Protein AF-A0A8T4UZ02-F1 (afdb_monomer)

Sequence (94 aa):
GYNHLLTKKIASLPYGAFALEDLKGIRNGKKGKVFNRKRNSWAYFQFRKMLKYKAENQGKQVILVDPKFTSQECNFCGHIDKENRKGSFFHCKE

Structure (mmCIF, N/CA/C/O backbone):
data_AF-A0A8T4UZ02-F1
#
_entry.id   AF-A0A8T4UZ02-F1
#
loop_
_atom_site.group_PDB
_atom_site.id
_atom_site.type_symbol
_atom_site.label_atom_id
_atom_site.label_alt_id
_atom_site.label_comp_id
_atom_site.label_asym_id
_atom_site.label_entity_id
_atom_site.label_seq_id
_atom_site.pdbx_PDB_ins_code
_atom_site.Cartn_x
_atom_site.Cartn_y
_atom_site.Cartn_z
_atom_site.occupancy
_atom_site.B_iso_or_equiv
_atom_site.auth_seq_id
_atom_site.auth_comp_id
_atom_site.auth_asym_id
_atom_site.auth_atom_id
_atom_site.pdbx_PDB_model_num
ATOM 1 N N . GLY A 1 1 ? 0.100 14.257 13.066 1.00 87.31 1 GLY A N 1
ATOM 2 C CA . GLY A 1 1 ? 0.983 13.888 11.934 1.00 87.31 1 GLY A CA 1
ATOM 3 C C . GLY A 1 1 ? 0.173 13.418 10.734 1.00 87.31 1 GLY A C 1
ATOM 4 O O . GLY A 1 1 ? -0.907 12.874 10.936 1.00 87.31 1 GLY A O 1
ATOM 5 N N . TYR A 1 2 ? 0.682 13.602 9.510 1.00 92.62 2 TYR A N 1
ATOM 6 C CA . TYR A 1 2 ? -0.028 13.313 8.247 1.00 92.62 2 TYR A CA 1
ATOM 7 C C . TYR A 1 2 ? -0.636 11.899 8.181 1.00 92.62 2 TYR A C 1
ATOM 9 O O . TYR A 1 2 ? -1.845 11.760 8.009 1.00 92.62 2 TYR A O 1
ATOM 17 N N . ASN A 1 3 ? 0.163 10.851 8.435 1.00 95.06 3 ASN A N 1
ATOM 18 C CA . ASN A 1 3 ? -0.311 9.458 8.434 1.00 95.06 3 ASN A CA 1
ATOM 19 C C . ASN A 1 3 ? -1.455 9.219 9.425 1.00 95.06 3 ASN A C 1
ATOM 21 O O . ASN A 1 3 ? -2.370 8.455 9.135 1.00 95.06 3 ASN A O 1
ATOM 25 N N . HIS A 1 4 ? -1.442 9.883 10.582 1.00 95.19 4 HIS A N 1
ATOM 26 C CA . HIS A 1 4 ? -2.518 9.750 11.557 1.00 95.19 4 HIS A CA 1
ATOM 27 C C . HIS A 1 4 ? -3.842 10.310 11.010 1.00 95.19 4 HIS A C 1
ATOM 29 O O . HIS A 1 4 ? -4.871 9.652 11.131 1.00 95.19 4 HIS A O 1
ATOM 35 N N . LEU A 1 5 ?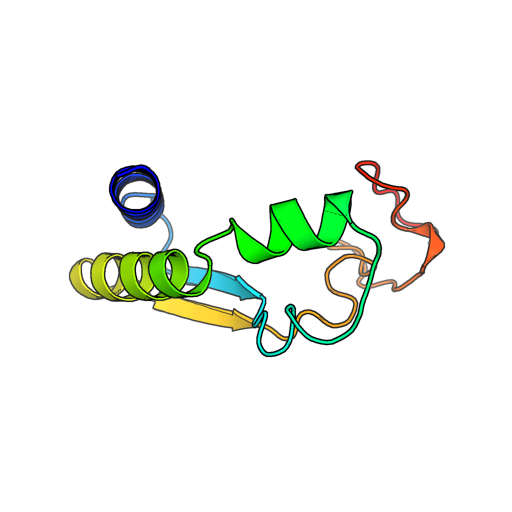 -3.830 11.483 10.374 1.00 97.44 5 LEU A N 1
ATOM 36 C CA . LEU A 1 5 ? -5.045 12.065 9.794 1.00 97.44 5 LEU A CA 1
ATOM 37 C C . LEU A 1 5 ? -5.547 11.234 8.609 1.00 97.44 5 LEU A C 1
ATOM 39 O O . LEU A 1 5 ? -6.719 10.863 8.565 1.00 97.44 5 LEU A O 1
ATOM 43 N N . LEU A 1 6 ? -4.642 10.860 7.702 1.00 97.06 6 LEU A N 1
ATOM 44 C CA . LEU A 1 6 ? -4.983 10.096 6.506 1.00 97.06 6 LEU A CA 1
ATOM 45 C C . LEU A 1 6 ? -5.570 8.721 6.848 1.00 97.06 6 LEU A C 1
ATOM 47 O O . LEU A 1 6 ? -6.634 8.369 6.354 1.00 97.06 6 LEU A O 1
ATOM 51 N N . THR A 1 7 ? -4.932 7.962 7.742 1.00 97.94 7 THR A N 1
ATOM 52 C CA . THR A 1 7 ? -5.436 6.633 8.140 1.00 97.94 7 THR A CA 1
ATOM 53 C C . THR A 1 7 ? -6.757 6.701 8.899 1.00 97.94 7 THR A C 1
ATOM 55 O O . THR A 1 7 ? -7.552 5.777 8.787 1.00 97.94 7 THR A O 1
ATOM 58 N N . LYS A 1 8 ? -7.031 7.792 9.636 1.00 97.81 8 LYS A N 1
ATOM 59 C CA . LYS A 1 8 ? -8.347 8.013 10.263 1.00 97.81 8 LYS A CA 1
ATOM 60 C C . LYS A 1 8 ? -9.425 8.220 9.197 1.00 97.81 8 LYS A C 1
ATOM 62 O O . LYS A 1 8 ? -10.461 7.572 9.271 1.00 97.81 8 LYS A O 1
ATOM 67 N N . LYS A 1 9 ? -9.143 9.064 8.197 1.00 98.06 9 LYS A N 1
ATOM 68 C CA . LYS A 1 9 ? -10.049 9.332 7.070 1.00 98.06 9 LYS A CA 1
ATOM 69 C C . LYS A 1 9 ? -10.309 8.085 6.221 1.00 98.06 9 LYS A C 1
ATOM 71 O O . LYS A 1 9 ? -11.444 7.845 5.838 1.00 98.06 9 LYS A O 1
ATOM 76 N N . ILE A 1 10 ? -9.275 7.292 5.930 1.00 97.88 10 ILE A N 1
ATOM 77 C CA . ILE A 1 10 ? -9.428 6.044 5.167 1.00 97.88 10 ILE A CA 1
ATOM 78 C C . ILE A 1 10 ? -10.260 5.042 5.966 1.00 97.88 10 ILE A C 1
ATOM 80 O O . ILE A 1 10 ? -11.230 4.515 5.438 1.00 97.88 10 ILE A O 1
ATOM 84 N N . ALA A 1 11 ? -9.939 4.826 7.245 1.00 97.81 11 ALA A N 1
ATOM 85 C CA . ALA A 1 11 ? -10.666 3.869 8.071 1.00 97.81 11 ALA A CA 1
ATOM 86 C C . ALA A 1 11 ? -12.157 4.215 8.213 1.00 97.81 11 ALA A C 1
ATOM 88 O O . ALA A 1 11 ? -12.952 3.299 8.360 1.00 97.81 11 ALA A O 1
ATOM 89 N N . SER A 1 12 ? -12.558 5.492 8.137 1.00 97.75 12 SER A N 1
ATOM 90 C CA . SER A 1 12 ? -13.971 5.906 8.188 1.00 97.75 12 SER A CA 1
ATOM 91 C C . SER A 1 12 ? -14.746 5.731 6.876 1.00 97.75 12 SER A C 1
ATOM 93 O O . SER A 1 12 ? -15.948 5.975 6.861 1.00 97.75 12 SER A O 1
ATOM 95 N N . LEU A 1 13 ? -14.101 5.337 5.773 1.00 97.88 13 LEU A N 1
ATOM 96 C CA . LEU A 1 13 ? -14.794 5.081 4.505 1.00 97.88 13 LEU A CA 1
ATOM 97 C C . LEU A 1 13 ? -15.765 3.889 4.630 1.00 97.88 13 LEU A C 1
ATOM 99 O O . LEU A 1 13 ? -15.521 2.999 5.455 1.00 97.88 13 LEU A O 1
ATOM 103 N N . PRO A 1 14 ? -16.838 3.830 3.815 1.00 97.31 14 PRO A N 1
ATOM 104 C CA . PRO A 1 14 ? -17.886 2.807 3.898 1.00 97.31 14 PRO A CA 1
ATOM 105 C C . PRO A 1 14 ? -17.465 1.467 3.262 1.00 97.31 14 PRO A C 1
ATOM 107 O O . PRO A 1 14 ? -18.233 0.837 2.545 1.00 97.31 14 PRO A O 1
ATOM 110 N N . TYR A 1 15 ? -16.229 1.033 3.508 1.00 97.19 15 TYR A N 1
ATOM 111 C CA . TYR A 1 15 ? -15.688 -0.242 3.041 1.00 97.19 15 TYR A CA 1
ATOM 112 C C . TYR A 1 15 ? -15.428 -1.173 4.226 1.00 97.19 15 TYR A C 1
ATOM 114 O O . TYR A 1 15 ? -14.988 -0.723 5.287 1.00 97.19 15 TYR A O 1
ATOM 122 N N . GLY A 1 16 ? -15.669 -2.472 4.034 1.00 96.88 16 GLY A N 1
ATOM 123 C CA . GLY A 1 16 ? -15.362 -3.506 5.030 1.00 96.88 16 GLY A CA 1
ATOM 124 C C . GLY A 1 16 ? -13.886 -3.918 5.054 1.00 96.88 16 GLY A C 1
ATOM 125 O O . GLY A 1 16 ? -13.410 -4.442 6.058 1.00 96.88 16 GLY A O 1
ATOM 126 N N . ALA A 1 1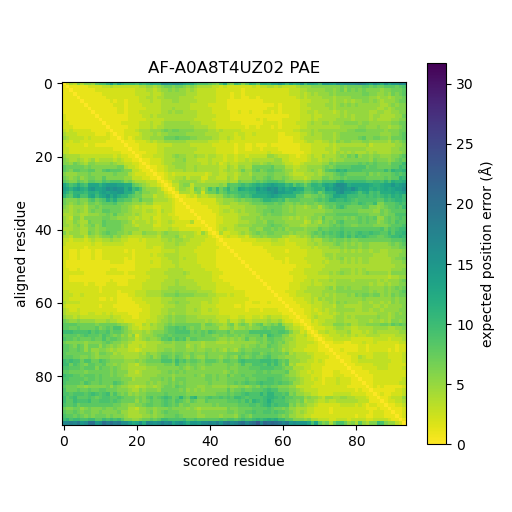7 ? -13.144 -3.658 3.974 1.00 97.19 17 ALA A N 1
ATOM 127 C CA . ALA A 1 17 ? -11.746 -4.047 3.847 1.00 97.19 17 ALA A CA 1
ATOM 128 C C . ALA A 1 17 ? -10.929 -3.038 3.025 1.00 97.19 17 ALA A C 1
ATOM 130 O O . ALA A 1 17 ? -11.459 -2.348 2.155 1.00 97.19 17 ALA A O 1
ATOM 131 N N . PHE A 1 18 ? -9.621 -2.994 3.285 1.00 97.44 18 PHE A N 1
ATOM 132 C CA . PHE A 1 18 ? -8.643 -2.196 2.544 1.00 97.44 18 PHE A CA 1
ATOM 133 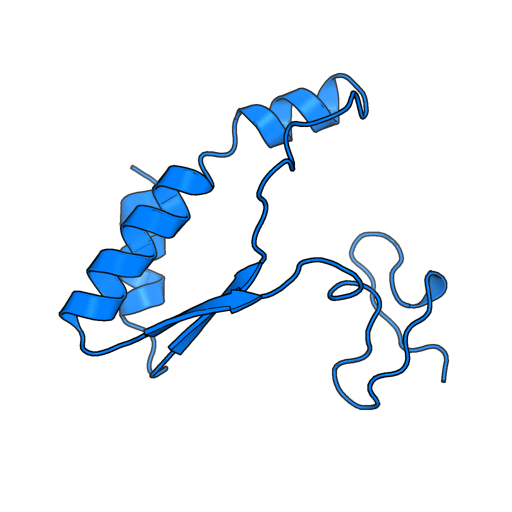C C . PHE A 1 18 ? -7.460 -3.071 2.125 1.00 97.44 18 PHE A C 1
ATOM 135 O O . PHE A 1 18 ? -6.785 -3.644 2.979 1.00 97.44 18 PHE A O 1
ATOM 142 N N . ALA A 1 19 ? -7.174 -3.149 0.827 1.00 95.00 19 ALA A N 1
ATOM 143 C CA . ALA A 1 19 ? -5.998 -3.846 0.312 1.00 95.00 19 ALA A CA 1
ATOM 144 C C . ALA A 1 19 ? -4.789 -2.898 0.236 1.00 95.00 19 ALA A C 1
ATOM 146 O O . ALA A 1 19 ? -4.907 -1.763 -0.227 1.00 95.00 19 ALA A O 1
ATOM 147 N N . LEU A 1 20 ? -3.623 -3.359 0.689 1.00 94.31 20 LEU A N 1
ATOM 148 C CA . LEU A 1 20 ? -2.340 -2.664 0.586 1.00 94.31 20 LEU A CA 1
ATOM 149 C C . LEU A 1 20 ? -1.300 -3.590 -0.044 1.00 94.31 20 LEU A C 1
ATOM 151 O O . LEU A 1 20 ? -1.168 -4.737 0.363 1.00 94.31 20 LEU A O 1
ATOM 155 N N . GLU A 1 21 ? -0.493 -3.079 -0.965 1.00 91.44 21 GLU A N 1
ATOM 156 C CA . GLU A 1 21 ? 0.676 -3.812 -1.463 1.00 91.44 21 GLU A CA 1
ATOM 157 C C . GLU A 1 21 ? 1.667 -4.106 -0.328 1.00 91.44 21 GLU A C 1
ATOM 159 O O . GLU A 1 21 ? 1.974 -3.209 0.469 1.00 91.44 21 GLU A O 1
ATOM 164 N N . ASP A 1 22 ? 2.212 -5.325 -0.254 1.00 89.62 22 ASP A N 1
ATOM 165 C CA . ASP A 1 22 ? 3.301 -5.644 0.672 1.00 89.62 22 ASP A CA 1
ATOM 166 C C . ASP A 1 22 ? 4.640 -5.133 0.135 1.00 89.62 22 ASP A C 1
ATOM 168 O O . ASP A 1 22 ? 5.391 -5.811 -0.561 1.00 89.62 22 ASP A O 1
ATOM 172 N N . LEU A 1 23 ? 4.972 -3.902 0.512 1.00 87.31 23 LEU A N 1
ATOM 173 C CA . LEU A 1 23 ? 6.207 -3.231 0.107 1.00 87.31 23 LEU A CA 1
ATOM 174 C C . LEU A 1 23 ? 7.441 -3.681 0.910 1.00 87.31 23 LEU A C 1
ATOM 176 O O . LEU A 1 23 ? 8.403 -2.916 1.084 1.00 87.31 23 LEU A O 1
ATOM 180 N N . LYS A 1 24 ? 7.443 -4.914 1.429 1.00 84.81 24 LYS A N 1
ATOM 181 C CA . LYS A 1 24 ? 8.617 -5.508 2.070 1.00 84.81 24 LYS A CA 1
ATOM 182 C C . LYS A 1 24 ? 9.789 -5.497 1.085 1.00 84.81 24 LYS A C 1
ATOM 184 O O . LYS A 1 24 ? 9.674 -5.882 -0.069 1.00 84.81 24 LYS A O 1
ATOM 189 N N . GLY A 1 25 ? 10.940 -4.997 1.533 1.00 84.19 25 GLY A N 1
ATOM 190 C CA . GLY A 1 25 ? 12.127 -4.897 0.680 1.00 84.19 25 GLY A CA 1
ATOM 191 C C . GLY A 1 25 ? 12.103 -3.754 -0.341 1.00 84.19 25 GLY A C 1
ATOM 192 O O . GLY A 1 25 ? 13.062 -3.627 -1.095 1.00 84.19 25 GLY A O 1
ATOM 193 N N . ILE A 1 26 ? 11.107 -2.851 -0.340 1.00 85.06 26 ILE A N 1
ATOM 194 C CA . ILE A 1 26 ? 11.085 -1.701 -1.270 1.00 85.06 26 ILE A CA 1
ATOM 195 C C . ILE A 1 26 ? 12.360 -0.851 -1.187 1.00 85.06 26 ILE A C 1
ATOM 197 O O . ILE A 1 26 ? 12.784 -0.254 -2.176 1.00 85.06 26 ILE A O 1
ATOM 201 N N . ARG A 1 27 ? 12.996 -0.813 -0.008 1.00 85.38 27 ARG A N 1
ATOM 202 C CA . ARG A 1 27 ? 14.246 -0.087 0.265 1.00 85.38 27 ARG A CA 1
ATOM 203 C C . ARG A 1 27 ? 15.495 -0.759 -0.312 1.00 85.38 27 ARG A C 1
ATOM 205 O O . ARG A 1 27 ? 16.544 -0.120 -0.338 1.00 85.38 27 ARG A O 1
ATOM 212 N N . ASN A 1 28 ? 15.382 -1.985 -0.814 1.00 86.81 28 ASN A N 1
ATOM 213 C CA . ASN A 1 28 ? 16.494 -2.716 -1.404 1.00 86.81 28 ASN A CA 1
ATOM 214 C C . ASN A 1 28 ? 16.890 -2.085 -2.750 1.00 86.81 28 ASN A C 1
ATOM 216 O O . ASN A 1 28 ? 16.062 -1.522 -3.476 1.00 86.81 28 ASN A O 1
ATOM 220 N N . GLY A 1 29 ? 18.181 -2.151 -3.071 1.00 84.88 29 GLY A N 1
ATOM 221 C CA . GLY A 1 29 ? 18.741 -1.608 -4.309 1.00 84.88 29 GLY A CA 1
ATOM 222 C C . GLY A 1 29 ? 18.815 -0.075 -4.373 1.00 84.88 29 GLY A C 1
ATOM 223 O O . GLY A 1 29 ? 18.148 0.665 -3.636 1.00 84.88 29 GLY A O 1
ATOM 224 N N . LYS A 1 30 ? 19.652 0.420 -5.291 1.00 81.62 30 LYS A N 1
ATOM 225 C CA . LYS A 1 30 ? 19.834 1.850 -5.572 1.00 81.62 30 LYS A CA 1
ATOM 226 C C . LYS A 1 30 ? 19.111 2.197 -6.878 1.00 81.62 30 LYS A C 1
ATOM 228 O O . LYS A 1 30 ? 19.499 1.705 -7.926 1.00 81.62 30 LYS A O 1
ATOM 233 N N . LYS A 1 31 ? 18.094 3.067 -6.820 1.00 82.88 31 LYS A N 1
ATOM 234 C CA . LYS A 1 31 ? 17.341 3.549 -8.001 1.00 82.88 31 LYS A CA 1
ATOM 235 C C . LYS A 1 31 ? 17.564 5.046 -8.285 1.00 82.88 31 LYS A C 1
ATOM 237 O O . LYS A 1 31 ? 16.680 5.738 -8.774 1.00 82.88 31 LYS A O 1
ATOM 242 N N . GLY A 1 32 ? 18.742 5.562 -7.922 1.00 89.00 32 GLY A N 1
ATOM 243 C CA . GLY A 1 32 ? 19.108 6.978 -8.054 1.00 89.00 32 GLY A CA 1
ATOM 244 C C . GLY A 1 32 ? 18.774 7.839 -6.825 1.00 89.00 32 GLY A C 1
ATOM 245 O O . GLY A 1 32 ? 17.875 7.534 -6.039 1.00 89.00 32 GLY A O 1
ATOM 246 N N . LYS A 1 33 ? 19.527 8.934 -6.637 1.00 89.56 33 LYS A N 1
ATOM 247 C CA . LYS A 1 33 ? 19.498 9.779 -5.423 1.00 89.56 33 LYS A CA 1
ATOM 248 C C . LYS A 1 33 ? 18.106 10.345 -5.120 1.00 89.56 33 LYS A C 1
ATOM 250 O O . LYS A 1 33 ? 17.648 10.272 -3.981 1.00 89.56 33 LYS A O 1
ATOM 255 N N . VAL A 1 34 ? 17.423 10.872 -6.138 1.00 89.38 34 VAL A N 1
ATOM 256 C CA . VAL A 1 34 ? 16.102 11.510 -5.996 1.00 89.38 34 VAL A CA 1
ATOM 257 C C . VAL A 1 34 ? 15.034 10.497 -5.580 1.00 89.38 34 VAL A C 1
ATOM 259 O O . VAL A 1 34 ? 14.313 10.727 -4.608 1.00 89.38 34 VAL A O 1
ATOM 262 N N . PHE A 1 35 ? 14.960 9.356 -6.270 1.00 87.56 35 PHE A N 1
ATOM 263 C CA . PHE A 1 35 ? 14.001 8.301 -5.946 1.00 87.56 35 PHE A CA 1
ATOM 264 C C . PHE A 1 35 ? 14.268 7.712 -4.559 1.00 87.56 35 PHE A C 1
ATOM 266 O O . PHE A 1 35 ? 13.350 7.595 -3.748 1.00 87.56 35 PHE A O 1
ATOM 273 N N . ASN A 1 36 ? 15.534 7.414 -4.248 1.00 88.06 36 ASN A N 1
ATOM 274 C CA . ASN A 1 36 ? 15.922 6.874 -2.948 1.00 88.06 36 ASN A CA 1
ATOM 275 C C . ASN A 1 36 ? 15.542 7.824 -1.803 1.00 88.06 36 ASN A C 1
ATOM 277 O O . ASN A 1 36 ? 15.035 7.356 -0.787 1.00 88.06 36 ASN A O 1
ATOM 281 N N . ARG A 1 37 ? 15.724 9.145 -1.968 1.00 88.75 37 ARG A N 1
ATOM 282 C CA . ARG A 1 37 ? 15.301 10.144 -0.972 1.00 88.75 37 ARG A CA 1
ATOM 283 C C . ARG A 1 37 ? 13.794 10.078 -0.723 1.00 88.75 37 ARG A C 1
ATOM 285 O O . ARG A 1 37 ? 13.395 9.938 0.429 1.00 88.75 37 ARG A O 1
ATOM 292 N N . LYS A 1 38 ? 12.973 10.121 -1.781 1.00 87.38 38 LYS A N 1
ATOM 293 C CA . LYS A 1 38 ? 11.503 10.036 -1.668 1.00 87.38 38 LYS A CA 1
ATOM 294 C C . LYS A 1 38 ? 11.071 8.737 -0.983 1.00 87.38 38 LYS A C 1
ATOM 296 O O . LYS A 1 38 ? 10.342 8.769 0.007 1.00 87.38 38 LYS A O 1
ATOM 301 N N . ARG A 1 39 ? 11.596 7.604 -1.455 1.00 87.44 39 ARG A N 1
ATOM 302 C CA . ARG A 1 39 ? 11.337 6.270 -0.900 1.00 87.44 39 ARG A CA 1
ATOM 303 C C . ARG A 1 39 ? 11.696 6.176 0.584 1.00 87.44 39 ARG A C 1
ATOM 305 O O . ARG A 1 39 ? 10.927 5.627 1.365 1.00 87.44 39 ARG A O 1
ATOM 312 N N . ASN A 1 40 ? 12.855 6.699 0.978 1.00 86.44 40 ASN A N 1
ATOM 313 C CA . ASN A 1 40 ? 13.325 6.621 2.360 1.00 86.44 40 ASN A CA 1
ATOM 314 C C . ASN A 1 40 ? 12.562 7.574 3.290 1.00 86.44 40 ASN A C 1
ATOM 316 O O . ASN A 1 40 ? 12.352 7.230 4.449 1.00 86.44 40 ASN A O 1
ATOM 320 N N . SER A 1 41 ? 12.100 8.725 2.786 1.00 86.62 41 SER A N 1
ATOM 321 C CA . SER A 1 41 ? 11.253 9.651 3.552 1.00 86.62 41 SER A CA 1
ATOM 322 C C . SER A 1 41 ? 9.823 9.148 3.773 1.00 86.62 41 SER A C 1
ATOM 324 O O . SER A 1 41 ? 9.112 9.665 4.631 1.00 86.62 41 SER A O 1
ATOM 326 N N . TRP A 1 42 ? 9.378 8.141 3.017 1.00 87.88 42 TRP A N 1
ATOM 327 C CA . TRP A 1 42 ? 8.024 7.620 3.137 1.00 87.88 42 TRP A CA 1
ATOM 328 C C . TRP A 1 42 ? 7.893 6.622 4.296 1.00 87.88 42 TRP A C 1
ATOM 330 O O . TRP A 1 42 ? 8.451 5.521 4.287 1.00 87.88 42 TRP A O 1
ATOM 340 N N . ALA A 1 43 ? 7.104 6.995 5.305 1.00 90.19 43 ALA A N 1
ATOM 341 C CA . ALA A 1 43 ? 6.822 6.182 6.486 1.00 90.19 43 ALA A CA 1
ATOM 342 C C . ALA A 1 43 ? 5.712 5.130 6.244 1.00 90.19 43 ALA A C 1
ATOM 344 O O . ALA A 1 43 ? 4.744 5.056 7.003 1.00 90.19 43 ALA A O 1
ATOM 345 N N . TYR A 1 44 ? 5.843 4.306 5.197 1.00 90.19 44 TYR A N 1
ATOM 346 C CA . TYR A 1 44 ? 4.844 3.288 4.823 1.00 90.19 44 TYR A CA 1
ATOM 347 C C . TYR A 1 44 ? 4.540 2.292 5.957 1.00 90.19 44 TYR A C 1
ATOM 349 O O . TYR A 1 44 ? 3.381 1.988 6.219 1.00 90.19 44 TYR A O 1
ATOM 357 N N . PHE A 1 45 ? 5.558 1.833 6.695 1.00 90.81 45 PHE A N 1
ATOM 358 C CA . PHE A 1 45 ? 5.346 0.905 7.814 1.00 90.81 45 PHE A CA 1
ATOM 359 C C . PHE A 1 45 ? 4.460 1.513 8.914 1.00 90.81 45 PHE A C 1
ATOM 361 O O . PHE A 1 45 ? 3.557 0.857 9.432 1.00 90.81 45 PHE A O 1
ATOM 368 N N . GLN A 1 46 ? 4.670 2.798 9.228 1.00 93.94 46 GLN A N 1
ATOM 369 C CA . GLN A 1 46 ? 3.828 3.528 10.174 1.00 93.94 46 GLN A CA 1
ATOM 370 C C . GLN A 1 46 ? 2.401 3.674 9.637 1.00 93.94 46 GLN A C 1
ATOM 372 O O . GLN A 1 46 ? 1.452 3.449 10.383 1.00 93.94 46 GLN A O 1
ATOM 377 N N . PHE A 1 47 ? 2.247 4.020 8.355 1.00 95.75 47 PHE A N 1
ATOM 378 C CA . PHE A 1 47 ? 0.944 4.110 7.699 1.00 95.75 47 PHE A CA 1
ATOM 379 C C . PHE A 1 47 ? 0.179 2.783 7.791 1.00 95.75 47 PHE A C 1
ATOM 381 O O . PHE A 1 47 ? -0.944 2.770 8.288 1.00 95.75 47 PHE A O 1
ATOM 388 N N . ARG A 1 48 ? 0.807 1.663 7.408 1.00 95.38 48 ARG A N 1
ATOM 389 C CA . ARG A 1 48 ? 0.221 0.316 7.488 1.00 95.38 48 ARG A CA 1
ATOM 390 C C . ARG A 1 48 ? -0.210 -0.026 8.913 1.00 95.38 48 ARG A C 1
ATOM 392 O O . ARG A 1 48 ? -1.346 -0.444 9.113 1.00 95.38 48 ARG A O 1
ATOM 399 N N . LYS A 1 49 ? 0.663 0.187 9.907 1.00 96.00 49 LYS A N 1
ATOM 400 C CA . LYS A 1 49 ? 0.337 -0.062 11.322 1.00 96.00 49 LYS A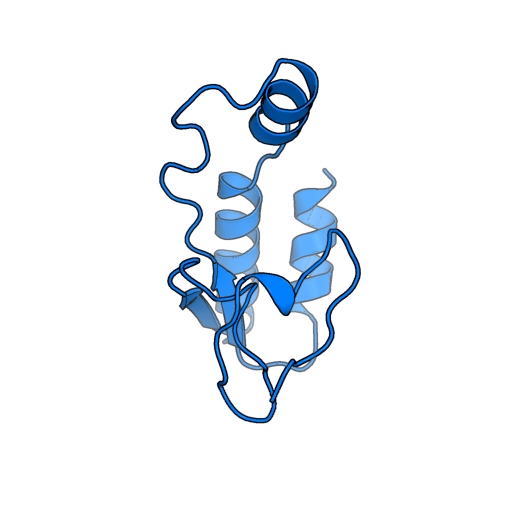 CA 1
ATOM 401 C C . LYS A 1 49 ? -0.857 0.782 11.772 1.00 96.00 49 LYS A C 1
ATOM 403 O O . LYS A 1 49 ? -1.755 0.260 12.422 1.00 96.00 49 LYS A O 1
ATOM 408 N N . MET A 1 50 ? -0.871 2.067 11.411 1.00 97.75 50 MET A N 1
ATOM 409 C CA . MET A 1 50 ? -1.941 2.992 11.780 1.00 97.75 50 MET A CA 1
ATOM 410 C C . MET A 1 50 ? -3.278 2.658 11.123 1.00 97.75 50 MET A C 1
ATOM 412 O O . MET A 1 50 ? -4.308 2.743 11.784 1.00 97.75 50 MET A O 1
ATOM 416 N N . LEU A 1 51 ? -3.275 2.298 9.839 1.00 98.00 51 LEU A N 1
ATOM 417 C CA . LEU A 1 51 ? -4.497 1.909 9.146 1.00 98.00 51 LEU A CA 1
ATOM 418 C C . LEU A 1 51 ? -5.056 0.612 9.727 1.00 98.00 51 LEU A C 1
ATOM 420 O O . LEU A 1 51 ? -6.248 0.559 10.001 1.00 98.00 51 LEU A O 1
ATOM 424 N N . LYS A 1 52 ? -4.189 -0.381 9.971 1.00 97.75 52 LYS A N 1
ATOM 425 C CA . LYS A 1 52 ? -4.575 -1.680 10.526 1.00 97.75 52 LYS A CA 1
ATOM 426 C C . LYS A 1 52 ? -5.358 -1.530 11.830 1.00 97.75 52 LYS A C 1
ATOM 428 O O . LYS A 1 52 ? -6.528 -1.884 11.853 1.00 97.75 52 LYS A O 1
ATOM 433 N N . TYR A 1 53 ? -4.776 -0.903 12.856 1.00 98.00 53 TYR A N 1
ATOM 434 C CA . TYR A 1 53 ? -5.471 -0.801 14.146 1.00 98.00 53 TYR A CA 1
ATOM 435 C C . TYR A 1 53 ? -6.756 0.044 14.060 1.00 98.00 53 TYR A C 1
ATOM 437 O O . TYR A 1 53 ? -7.728 -0.222 14.756 1.00 98.00 53 TYR A O 1
ATOM 445 N N . LYS A 1 54 ? -6.791 1.081 13.208 1.00 98.31 54 LYS A N 1
ATOM 446 C CA . LYS A 1 54 ? -7.985 1.932 13.056 1.00 98.31 54 LYS A CA 1
ATOM 447 C C . LYS A 1 54 ? -9.118 1.245 12.309 1.00 98.31 54 LYS A C 1
ATOM 449 O O . LYS A 1 54 ? -10.274 1.539 12.599 1.00 98.31 54 LYS A O 1
ATOM 454 N N . ALA A 1 55 ? -8.782 0.404 11.335 1.00 98.19 55 ALA A N 1
ATOM 455 C CA . ALA A 1 55 ? -9.736 -0.436 10.632 1.00 98.19 55 ALA A CA 1
ATOM 456 C C . ALA A 1 55 ? -10.279 -1.517 11.578 1.00 98.19 55 ALA A C 1
ATOM 458 O O . ALA A 1 55 ? -11.492 -1.633 11.716 1.00 98.19 55 ALA A O 1
ATOM 459 N N . GLU A 1 56 ? -9.399 -2.208 12.309 1.00 97.62 56 GLU A N 1
ATOM 460 C CA . GLU A 1 56 ? -9.770 -3.239 13.290 1.00 97.62 56 GLU A CA 1
ATOM 461 C C . GLU A 1 56 ? -10.705 -2.688 14.378 1.00 97.62 56 GLU A C 1
ATOM 463 O O . GLU A 1 56 ? -11.733 -3.294 14.663 1.00 97.62 56 GLU A O 1
ATOM 468 N N . ASN A 1 57 ? -10.439 -1.482 14.897 1.00 97.94 57 ASN A N 1
ATOM 469 C CA . ASN A 1 57 ? -11.321 -0.799 15.856 1.00 97.94 57 ASN A CA 1
ATOM 470 C C . ASN A 1 57 ? -12.736 -0.502 15.318 1.00 97.94 57 ASN A C 1
ATOM 472 O O . ASN A 1 57 ? -13.620 -0.155 16.094 1.00 97.94 57 ASN A O 1
ATOM 476 N N . GLN A 1 58 ? -12.944 -0.574 14.002 1.00 97.81 58 GLN A N 1
ATOM 477 C CA . GLN A 1 58 ? -14.239 -0.382 13.341 1.00 97.81 58 GLN A CA 1
ATOM 478 C C . GLN A 1 58 ? -14.797 -1.694 12.765 1.00 97.81 58 GLN A C 1
ATOM 480 O O . GLN A 1 58 ? -15.726 -1.649 11.962 1.00 97.81 58 GLN A O 1
ATOM 485 N N . GLY A 1 59 ? -14.215 -2.848 13.113 1.00 97.69 59 GLY A N 1
ATOM 486 C CA . GLY A 1 59 ? -14.612 -4.152 12.571 1.00 97.69 59 GLY A CA 1
ATOM 487 C C . GLY A 1 59 ? -14.230 -4.364 11.100 1.00 97.69 59 GLY A C 1
ATOM 488 O O . GLY A 1 59 ? -14.836 -5.188 10.424 1.00 97.69 59 GLY A O 1
ATOM 489 N N . LYS A 1 60 ? -13.248 -3.612 10.586 1.00 98.25 60 LYS A N 1
ATOM 490 C CA . LYS A 1 60 ? -12.800 -3.642 9.185 1.00 98.25 60 LYS A CA 1
ATOM 491 C C . LYS A 1 60 ? -11.460 -4.356 9.044 1.00 98.25 60 LYS A C 1
ATOM 493 O O . LYS A 1 60 ? -10.660 -4.403 9.976 1.00 98.25 60 LYS A O 1
ATOM 498 N N . GLN A 1 61 ? -11.181 -4.854 7.844 1.00 97.50 61 GLN A N 1
ATOM 499 C CA . GLN A 1 61 ? -9.971 -5.618 7.544 1.00 97.50 61 GLN A CA 1
ATOM 500 C C . GLN A 1 61 ? -8.932 -4.806 6.761 1.00 97.50 61 GLN A C 1
ATOM 502 O O . GLN A 1 61 ? -9.260 -3.924 5.968 1.00 97.50 61 GLN A O 1
ATOM 507 N N . VAL A 1 62 ? -7.653 -5.137 6.953 1.00 97.38 62 VAL A N 1
ATOM 508 C CA . VAL A 1 62 ? -6.556 -4.684 6.087 1.00 97.38 62 VAL A CA 1
ATOM 509 C C . VAL A 1 62 ? -5.849 -5.908 5.527 1.00 97.38 62 VAL A C 1
ATOM 511 O O . VAL A 1 62 ? -5.283 -6.695 6.284 1.00 97.38 62 VAL A O 1
ATOM 514 N N . ILE A 1 63 ? -5.877 -6.049 4.206 1.00 95.94 63 ILE A N 1
ATOM 515 C CA . ILE A 1 63 ? -5.336 -7.191 3.469 1.00 95.94 63 ILE A CA 1
ATOM 516 C C . ILE A 1 63 ? -4.030 -6.762 2.811 1.00 95.94 63 ILE A C 1
ATOM 518 O O . ILE A 1 63 ? -3.935 -5.657 2.277 1.00 95.94 63 ILE A O 1
ATOM 522 N N . LEU A 1 64 ? -3.019 -7.627 2.853 1.00 94.00 64 LEU A N 1
ATOM 523 C CA . LEU A 1 64 ? -1.814 -7.429 2.062 1.00 94.00 64 LEU A CA 1
ATOM 524 C C . LEU A 1 64 ? -1.889 -8.201 0.758 1.00 94.00 64 LEU A C 1
ATOM 526 O O . LEU A 1 64 ? -2.258 -9.372 0.768 1.00 94.00 64 LEU A O 1
ATOM 530 N N . VAL A 1 65 ? -1.477 -7.558 -0.327 1.00 91.50 65 VAL A N 1
ATOM 531 C CA . VAL A 1 65 ? -1.389 -8.174 -1.653 1.00 91.50 65 VAL A CA 1
ATOM 532 C C . VAL A 1 65 ? 0.048 -8.141 -2.161 1.00 91.50 65 VAL A C 1
ATOM 534 O O . VAL A 1 65 ? 0.810 -7.230 -1.821 1.00 91.50 65 VAL A O 1
ATOM 537 N N . ASP A 1 66 ? 0.432 -9.145 -2.947 1.00 87.75 66 ASP A N 1
ATOM 538 C CA . ASP A 1 66 ? 1.737 -9.171 -3.612 1.00 87.75 66 ASP A CA 1
ATOM 539 C C . ASP A 1 66 ? 1.827 -7.972 -4.576 1.00 87.75 66 ASP A C 1
ATOM 541 O O . ASP A 1 66 ? 0.931 -7.809 -5.400 1.00 87.75 66 ASP A O 1
ATOM 545 N N . PRO A 1 67 ? 2.857 -7.106 -4.490 1.00 85.81 67 PRO A N 1
ATOM 546 C CA . PRO A 1 67 ? 3.032 -5.986 -5.419 1.00 85.81 67 PRO A CA 1
ATOM 547 C C . PRO A 1 67 ? 3.403 -6.407 -6.852 1.00 85.81 67 PRO A C 1
ATOM 549 O O . PRO A 1 67 ? 3.545 -5.554 -7.735 1.00 85.81 67 PRO A O 1
ATOM 552 N N . LYS A 1 68 ? 3.688 -7.687 -7.105 1.00 85.81 68 LYS A N 1
ATOM 553 C CA . LYS A 1 68 ? 4.134 -8.149 -8.418 1.00 85.81 68 LYS A CA 1
ATOM 554 C C . LYS A 1 68 ? 3.006 -7.995 -9.442 1.00 85.81 68 LYS A C 1
ATOM 556 O O . LYS A 1 68 ? 1.915 -8.508 -9.257 1.00 85.81 68 LYS A O 1
ATOM 561 N N . PHE A 1 69 ? 3.301 -7.295 -10.538 1.00 84.75 69 PHE A N 1
ATOM 562 C CA . PHE A 1 69 ? 2.404 -7.062 -11.681 1.00 84.75 69 PHE A CA 1
ATOM 563 C C . PHE A 1 69 ? 1.100 -6.296 -11.404 1.00 84.75 69 PHE A C 1
ATOM 565 O O . PHE A 1 69 ? 0.451 -5.902 -12.364 1.00 84.75 69 PHE A O 1
ATOM 572 N N . THR A 1 70 ? 0.789 -5.922 -10.160 1.00 85.44 70 THR A N 1
ATOM 573 C CA . THR A 1 70 ? -0.399 -5.114 -9.790 1.00 85.44 70 THR A CA 1
ATOM 574 C C . THR A 1 70 ? -0.509 -3.784 -10.534 1.00 85.44 70 THR A C 1
ATOM 576 O O . THR A 1 70 ? -1.587 -3.219 -10.676 1.00 85.44 70 THR A O 1
ATOM 579 N N . SER A 1 71 ? 0.621 -3.255 -11.009 1.00 86.75 71 SER A N 1
ATOM 580 C CA . SER A 1 71 ? 0.674 -2.016 -11.792 1.00 86.75 71 SER A CA 1
ATOM 581 C C . SER A 1 71 ? 0.642 -2.213 -13.311 1.00 86.75 71 S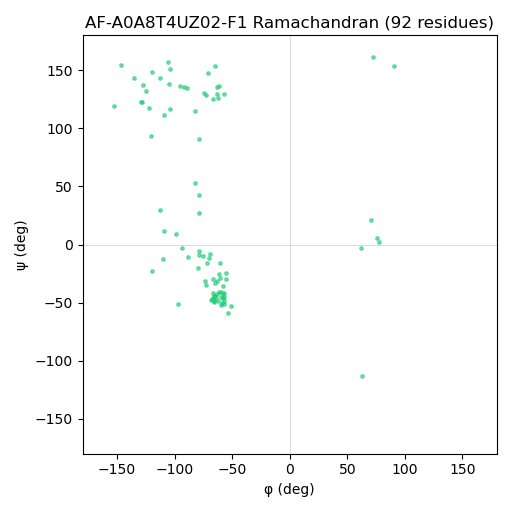ER A C 1
ATOM 583 O O . SER A 1 71 ? 0.671 -1.224 -14.041 1.00 86.75 71 SER A O 1
ATOM 585 N N . GLN A 1 72 ? 0.634 -3.463 -13.773 1.00 91.94 72 GLN A N 1
ATOM 586 C CA . GLN A 1 72 ? 0.645 -3.883 -15.179 1.00 91.94 72 GLN A CA 1
ATOM 587 C C . GLN A 1 72 ? -0.595 -4.705 -15.542 1.00 91.94 72 GLN A C 1
ATOM 589 O O . GLN A 1 72 ? -0.955 -4.757 -16.710 1.00 91.94 72 GLN A O 1
ATOM 594 N N . GLU A 1 73 ? -1.254 -5.319 -14.566 1.00 93.81 73 GLU A N 1
ATOM 595 C CA . GLU A 1 73 ? -2.482 -6.083 -14.750 1.00 93.81 73 GLU A CA 1
ATOM 596 C C . GLU A 1 73 ? -3.686 -5.161 -14.970 1.00 93.81 73 GLU A C 1
ATOM 598 O O . GLU A 1 73 ? -3.907 -4.199 -14.230 1.00 93.81 73 GLU A O 1
ATOM 603 N N . CYS A 1 74 ? -4.470 -5.442 -16.008 1.00 93.62 74 CYS A N 1
ATOM 604 C CA . CYS A 1 74 ? -5.729 -4.752 -16.251 1.00 93.62 74 CYS A CA 1
ATOM 605 C C . CYS A 1 74 ? -6.797 -5.189 -15.243 1.00 93.62 74 CYS A C 1
ATOM 607 O O . CYS A 1 74 ? -7.089 -6.373 -15.115 1.00 93.62 74 CYS A O 1
ATOM 609 N N . ASN A 1 75 ? -7.451 -4.227 -14.588 1.00 91.50 75 ASN A N 1
ATOM 610 C CA . ASN A 1 75 ? -8.507 -4.505 -13.608 1.00 91.50 75 ASN A CA 1
ATOM 611 C C . ASN A 1 75 ? -9.814 -5.049 -14.215 1.00 91.50 75 ASN A C 1
ATOM 613 O O . ASN A 1 75 ? -10.691 -5.468 -13.464 1.00 91.50 75 ASN A O 1
ATOM 617 N N . PHE A 1 76 ? -9.966 -4.990 -15.540 1.00 93.69 76 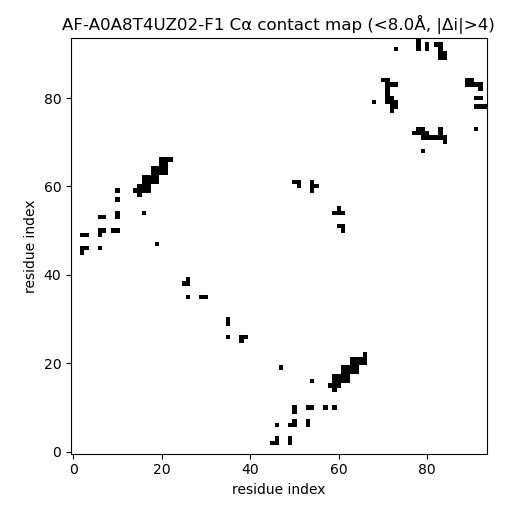PHE A N 1
ATOM 618 C CA . PHE A 1 76 ? -11.154 -5.456 -16.251 1.00 93.69 76 PHE A CA 1
ATOM 619 C C . PHE A 1 76 ? -10.963 -6.871 -16.807 1.00 93.69 76 PHE A C 1
ATOM 621 O O . PHE A 1 76 ? -11.793 -7.738 -16.557 1.00 93.69 76 PHE A O 1
ATOM 628 N N . CYS A 1 77 ? -9.868 -7.111 -17.533 1.00 94.25 77 CYS A N 1
ATOM 629 C CA . CYS A 1 77 ? -9.625 -8.372 -18.243 1.00 94.25 77 CYS A CA 1
ATOM 630 C C . CYS A 1 77 ? -8.507 -9.241 -17.644 1.00 94.25 77 CYS A C 1
ATOM 632 O O . CYS A 1 77 ? -8.376 -10.400 -18.019 1.00 94.25 77 CYS A O 1
ATOM 634 N N . GLY A 1 78 ? -7.689 -8.712 -16.729 1.00 92.88 78 GLY A N 1
ATOM 635 C CA . GLY A 1 78 ? -6.555 -9.440 -16.147 1.00 92.88 78 GLY A CA 1
ATOM 636 C C . GLY A 1 78 ? -5.315 -9.534 -17.045 1.00 92.88 78 GLY A C 1
ATOM 637 O O . GLY A 1 78 ? -4.320 -10.132 -16.641 1.00 92.88 78 GLY A O 1
ATOM 638 N N . HIS A 1 79 ? -5.318 -8.939 -18.246 1.00 94.69 79 HIS A N 1
ATOM 639 C CA . HIS A 1 79 ? -4.145 -8.943 -19.125 1.00 94.69 79 HIS A CA 1
ATOM 640 C C . HIS A 1 79 ? -2.956 -8.199 -18.496 1.00 94.69 79 HIS A C 1
ATOM 642 O O . HIS A 1 79 ? -3.088 -7.053 -18.052 1.00 94.69 79 HIS A O 1
ATOM 648 N N . ILE A 1 80 ? -1.782 -8.841 -18.487 1.00 94.69 80 ILE A N 1
ATOM 649 C CA . ILE A 1 80 ? -0.534 -8.302 -17.929 1.00 94.69 80 ILE A CA 1
ATOM 650 C C . ILE A 1 80 ? 0.429 -7.974 -19.070 1.00 94.69 80 ILE A C 1
ATOM 652 O O . ILE A 1 80 ? 1.005 -8.874 -19.678 1.00 94.69 80 ILE A O 1
ATOM 656 N N . ASP A 1 81 ? 0.686 -6.683 -19.279 1.00 93.19 81 ASP A N 1
ATOM 657 C CA . ASP A 1 81 ? 1.716 -6.196 -20.199 1.00 93.19 81 ASP A CA 1
ATOM 658 C C . ASP A 1 81 ? 2.523 -5.061 -19.547 1.00 93.19 81 ASP A C 1
ATOM 660 O O . ASP A 1 81 ? 1.993 -4.213 -18.823 1.00 93.19 81 ASP A O 1
ATOM 664 N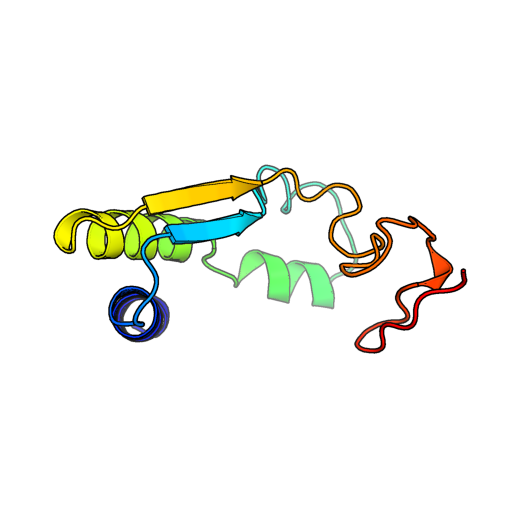 N . LYS A 1 82 ? 3.833 -5.012 -19.807 1.00 91.56 82 LYS A N 1
ATOM 665 C CA . LYS A 1 82 ? 4.705 -3.920 -19.346 1.00 91.56 82 LYS A CA 1
ATOM 666 C C . LYS A 1 82 ? 4.303 -2.573 -19.945 1.00 91.56 82 LYS A C 1
ATOM 668 O O . LYS A 1 82 ? 4.466 -1.551 -19.278 1.00 91.56 82 LYS A O 1
ATOM 673 N N . GLU A 1 83 ? 3.761 -2.576 -21.156 1.00 93.44 83 GLU A N 1
ATOM 674 C CA . GLU A 1 83 ? 3.291 -1.397 -21.876 1.00 93.44 83 GLU A CA 1
ATOM 675 C C . GLU A 1 83 ? 1.913 -0.916 -21.404 1.00 93.44 83 GLU A C 1
ATOM 677 O O . GLU A 1 83 ? 1.520 0.200 -21.761 1.00 93.44 83 GLU A O 1
ATOM 682 N N . ASN A 1 84 ? 1.219 -1.686 -20.549 1.00 94.62 84 ASN A N 1
ATOM 683 C CA . AS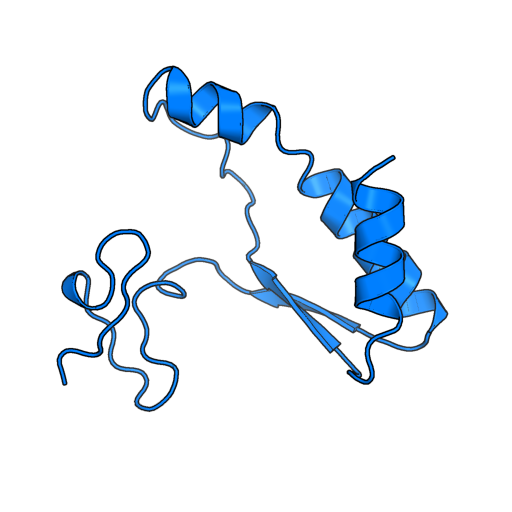N A 1 84 ? -0.054 -1.262 -19.959 1.00 94.62 84 ASN A CA 1
ATOM 684 C C . ASN A 1 84 ? 0.100 0.002 -19.107 1.00 94.62 84 ASN A C 1
ATOM 686 O O . ASN A 1 84 ? -0.858 0.758 -18.952 1.00 94.62 84 ASN A O 1
ATOM 690 N N . ARG A 1 85 ? 1.300 0.275 -18.571 1.00 92.50 85 ARG A N 1
ATOM 691 C CA . ARG A 1 85 ? 1.568 1.451 -17.738 1.00 92.50 85 ARG A CA 1
ATOM 692 C C . ARG A 1 85 ? 2.775 2.255 -18.207 1.00 92.50 85 ARG A C 1
ATOM 694 O O . ARG A 1 85 ? 3.910 1.789 -18.166 1.00 92.50 85 ARG A O 1
ATOM 701 N N . LYS A 1 86 ? 2.548 3.539 -18.498 1.00 91.56 86 LYS A N 1
ATOM 702 C CA . LYS A 1 86 ? 3.589 4.534 -18.803 1.00 91.56 86 LYS A CA 1
ATOM 703 C C . LYS A 1 86 ? 3.524 5.683 -17.803 1.00 91.56 86 LYS A C 1
ATOM 705 O O . LYS A 1 86 ? 2.768 6.641 -17.951 1.00 91.56 86 LYS A O 1
ATOM 710 N N . GLY A 1 87 ? 4.320 5.575 -16.738 1.00 88.38 87 GLY A N 1
ATOM 711 C CA . GLY A 1 87 ? 4.320 6.545 -15.642 1.00 88.38 87 GLY A CA 1
ATOM 712 C C . GLY A 1 87 ? 2.969 6.587 -14.919 1.00 88.38 87 GLY A C 1
ATOM 713 O O . GLY A 1 87 ? 2.587 5.625 -14.248 1.00 88.38 87 GLY A O 1
ATOM 714 N N . SER A 1 88 ? 2.260 7.709 -15.036 1.00 89.75 88 SER A N 1
ATOM 715 C CA . SER A 1 88 ? 0.922 7.891 -14.454 1.00 89.75 88 SER A CA 1
ATOM 716 C C . SER A 1 88 ? -0.214 7.438 -15.374 1.00 89.75 88 SER A C 1
ATOM 718 O O . SER A 1 88 ? -1.349 7.367 -14.918 1.00 89.75 88 SER A O 1
ATOM 720 N N . PHE A 1 89 ? 0.072 7.139 -16.644 1.00 92.88 89 PHE A N 1
ATOM 721 C CA . PHE A 1 89 ? -0.930 6.697 -17.609 1.00 92.88 89 PHE A CA 1
ATOM 722 C C . PHE A 1 89 ? -1.032 5.175 -17.617 1.00 92.88 89 PHE A C 1
ATOM 724 O O . PHE A 1 89 ? -0.008 4.485 -17.640 1.00 92.88 89 PHE A O 1
ATOM 731 N N . PHE A 1 90 ? -2.265 4.673 -17.618 1.00 95.06 90 PHE A N 1
ATOM 732 C CA . PHE A 1 90 ? -2.582 3.257 -17.758 1.00 95.06 90 PHE A CA 1
ATOM 733 C C . PHE A 1 90 ? -3.546 3.062 -18.930 1.00 95.06 90 PHE A C 1
ATOM 735 O O . PHE A 1 90 ? -4.538 3.783 -19.031 1.00 95.06 90 PHE A O 1
ATOM 742 N N . HIS A 1 91 ? -3.254 2.105 -19.805 1.00 95.00 91 HIS A N 1
ATOM 743 C CA . HIS A 1 91 ? -4.115 1.708 -20.916 1.00 95.00 91 HIS A CA 1
ATOM 744 C C . HIS A 1 91 ? -3.844 0.242 -21.253 1.00 95.00 91 HIS A C 1
ATOM 746 O O . HIS A 1 91 ? -2.717 -0.098 -21.607 1.00 95.00 91 HIS A O 1
ATOM 752 N N . CYS A 1 92 ? -4.872 -0.599 -21.138 1.00 95.69 92 CYS A N 1
ATOM 753 C CA . CYS A 1 92 ? -4.782 -2.017 -21.471 1.00 95.69 92 CYS A CA 1
ATOM 754 C C . CYS A 1 92 ? -4.473 -2.207 -22.964 1.00 95.69 92 CYS A C 1
ATOM 756 O O . CYS A 1 92 ? -5.044 -1.505 -23.796 1.00 95.69 92 CYS A O 1
ATOM 758 N N . LYS A 1 93 ? -3.539 -3.110 -23.278 1.00 92.50 93 LYS A N 1
ATOM 759 C CA . LYS A 1 93 ? -3.068 -3.418 -24.637 1.00 92.50 93 LYS A CA 1
ATOM 760 C C . LYS A 1 93 ? -3.691 -4.660 -25.272 1.00 92.50 93 LYS A C 1
ATOM 762 O O . LYS A 1 93 ? -3.235 -5.065 -26.337 1.00 92.50 93 LYS A O 1
ATOM 767 N N . GLU A 1 94 ? -4.704 -5.218 -24.624 1.00 83.88 94 GLU A N 1
ATOM 768 C CA . GLU A 1 94 ? -5.539 -6.284 -25.180 1.00 83.88 94 GLU A CA 1
ATOM 769 C C . GLU A 1 94 ? -6.566 -5.747 -26.186 1.00 83.88 94 GLU A C 1
ATOM 771 O O . GLU A 1 94 ? -7.042 -4.601 -25.993 1.00 83.88 94 GLU A O 1
#

pLDDT: mean 92.45, std 4.67, range [81.62, 98.31]

Secondary structure (DSSP, 8-state):
-HHHHHHHHHHTSS-SEEEEE--TTTT-S---HHHHHHHHH--HHHHHHHHHHHHHTTT-EEEEE--SSTTTB-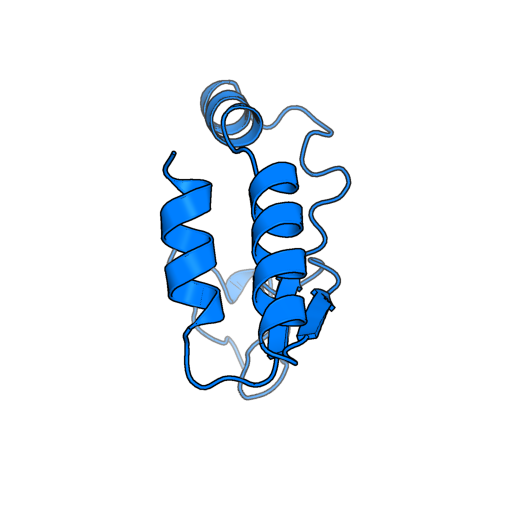TTT--B-GGGEETTEE----

Nearest PDB structures (foldseek):
  8j3r-assembly1_A  TM=8.109E-01  e=3.368E-05  Sulfoacidibacillus thermotolerans
  8hr5-assembly1_A  TM=7.371E-01  e=1.139E-03  Clostridium novyi
  7c7l-assembly1_B  TM=6.736E-01  e=1.066E-03  uncultured archaeon
  9b0l-assembly1_P  TM=7.664E-01  e=5.612E-03  Acanthamoeba polyphaga mimivirus
  7l49-assembly1_B  TM=6.742E-01  e=1.331E-02  unidentified

Mean predicted aligned error: 4.66 Å

Foldseek 3Di:
DVLLVVLLVVLPDPDQEAEDEPCVCVQPDDPDDVVNVVVVPDPVVVSLVNNQVSNVVVNHYYHYDHPPQPQQADPPPRDGDPVQDDPPDGDDPD

Solvent-accessible surface area (backbone atoms only — not comparable to full-atom values): 5749 Å² total; per-residue (Å²): 108,70,57,60,55,52,26,52,59,58,45,69,43,102,56,65,62,44,81,41,66,55,65,78,68,68,82,58,80,88,76,50,73,69,53,47,49,56,61,69,71,52,62,56,69,59,38,52,56,49,31,39,58,48,16,47,78,70,78,23,44,69,45,76,39,77,58,77,58,65,76,26,40,32,94,86,79,60,55,74,39,79,79,16,36,58,90,92,48,74,52,75,86,123

Radius of gyration: 15.74 Å; Cα contacts (8 Å, |Δi|>4): 90; chains: 1; bounding box: 38×23×41 Å